Protein AF-A0A349FCH9-F1 (afdb_monomer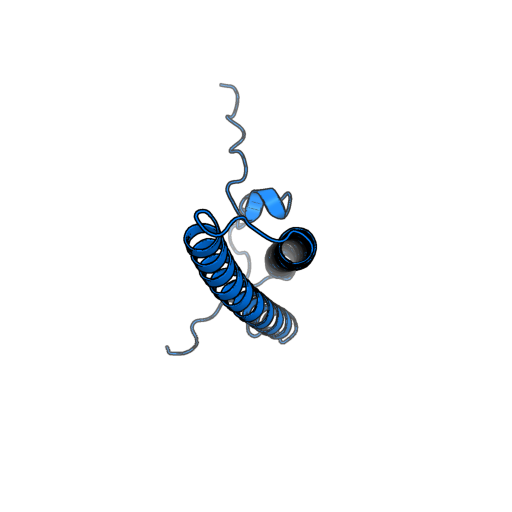)

Mean predicted aligned error: 6.16 Å

Structure (mmCIF, N/CA/C/O backbone):
data_AF-A0A349FCH9-F1
#
_entry.id   AF-A0A349FCH9-F1
#
loop_
_atom_site.group_PDB
_atom_site.id
_atom_site.type_symbol
_atom_site.label_atom_id
_atom_site.label_alt_id
_atom_site.label_comp_id
_atom_site.label_asym_id
_atom_site.label_entity_id
_atom_site.label_seq_id
_atom_site.pdbx_PDB_ins_code
_atom_site.Cartn_x
_atom_site.Cartn_y
_atom_site.Cartn_z
_atom_site.occupancy
_atom_site.B_iso_or_equiv
_atom_site.auth_seq_id
_atom_site.auth_comp_id
_atom_site.auth_asym_id
_atom_site.auth_atom_id
_atom_site.pdbx_PDB_model_num
ATOM 1 N N . MET A 1 1 ? 4.198 29.837 23.215 1.00 45.69 1 MET A N 1
ATOM 2 C CA . MET A 1 1 ? 4.882 28.700 22.565 1.00 45.69 1 MET A CA 1
ATOM 3 C C . MET A 1 1 ? 3.989 28.251 21.421 1.00 45.69 1 MET A C 1
ATOM 5 O O . MET A 1 1 ? 2.880 27.834 21.726 1.00 45.69 1 MET A O 1
ATOM 9 N N . PRO A 1 2 ? 4.353 28.429 20.141 1.00 51.38 2 PRO A N 1
ATOM 10 C CA . PRO A 1 2 ? 3.536 27.894 19.060 1.00 51.38 2 PRO A CA 1
ATOM 11 C C . PRO A 1 2 ? 3.734 26.375 19.013 1.00 51.38 2 PRO A C 1
ATOM 13 O O . PRO A 1 2 ? 4.863 25.890 18.945 1.00 51.38 2 PRO A O 1
ATOM 16 N N . GLU A 1 3 ? 2.637 25.630 19.113 1.00 51.25 3 GLU A N 1
ATOM 17 C CA . GLU A 1 3 ? 2.628 24.175 18.987 1.00 51.25 3 GLU A CA 1
ATOM 18 C C . GLU A 1 3 ? 3.126 23.789 17.591 1.00 51.25 3 GLU A C 1
ATOM 20 O O . GLU A 1 3 ? 2.534 24.138 16.567 1.00 51.25 3 GLU A O 1
ATOM 25 N N . SER A 1 4 ? 4.261 23.097 17.545 1.00 50.81 4 SER A N 1
ATOM 26 C CA . SER A 1 4 ? 4.820 22.569 16.307 1.00 50.81 4 SER A CA 1
ATOM 27 C C . SER A 1 4 ? 3.905 21.445 15.816 1.00 50.81 4 SER A C 1
ATOM 29 O O . SER A 1 4 ? 3.943 20.335 16.351 1.00 50.81 4 SER A O 1
ATOM 31 N N . LYS A 1 5 ? 3.034 21.737 14.840 1.00 53.88 5 LYS A N 1
ATOM 32 C CA . LYS A 1 5 ? 2.193 20.730 14.178 1.00 53.88 5 LYS A CA 1
ATOM 33 C C . LYS A 1 5 ? 3.100 19.642 13.602 1.00 53.88 5 LYS A C 1
ATOM 35 O O . LYS A 1 5 ? 3.827 19.881 12.635 1.00 53.88 5 LYS A O 1
ATOM 40 N N . LYS A 1 6 ? 3.089 18.456 14.215 1.00 58.34 6 LYS A N 1
ATOM 41 C CA . LYS A 1 6 ? 3.845 17.290 13.748 1.00 58.34 6 LYS A CA 1
ATOM 42 C C . LYS A 1 6 ? 3.314 16.908 12.365 1.00 58.34 6 LYS A C 1
ATOM 44 O O . LYS A 1 6 ? 2.203 16.405 12.253 1.00 58.34 6 LYS A O 1
ATOM 49 N N . LYS A 1 7 ? 4.088 17.171 11.306 1.00 59.53 7 LYS A N 1
ATOM 50 C CA . LYS A 1 7 ? 3.744 16.711 9.953 1.00 59.53 7 LYS A CA 1
ATOM 51 C C . LYS A 1 7 ? 3.599 15.189 9.966 1.00 59.53 7 LYS A C 1
ATOM 53 O O . LYS A 1 7 ? 4.480 14.496 10.472 1.00 59.53 7 LYS A O 1
ATOM 58 N N . ALA A 1 8 ? 2.505 14.685 9.401 1.00 64.62 8 ALA A N 1
ATOM 59 C CA . ALA A 1 8 ? 2.331 13.260 9.160 1.00 64.62 8 ALA A CA 1
ATOM 60 C C . ALA A 1 8 ? 3.486 12.741 8.279 1.00 64.62 8 ALA A C 1
ATOM 62 O O . ALA A 1 8 ? 3.869 13.397 7.309 1.00 64.62 8 ALA A O 1
ATOM 63 N N . LEU A 1 9 ? 4.072 11.597 8.642 1.00 75.94 9 LEU A N 1
ATOM 64 C CA . LEU A 1 9 ? 5.202 10.973 7.942 1.00 75.94 9 LEU A CA 1
ATOM 65 C C . LEU A 1 9 ? 4.730 9.711 7.205 1.00 75.94 9 LEU A C 1
ATOM 67 O O . LEU A 1 9 ? 3.914 8.952 7.731 1.00 75.94 9 LEU A O 1
ATOM 71 N N . GLY A 1 10 ? 5.269 9.469 6.007 1.00 87.56 10 GLY A N 1
ATOM 72 C CA . GLY A 1 10 ? 5.055 8.232 5.248 1.00 87.56 10 GLY A CA 1
ATOM 73 C C . GLY A 1 10 ? 3.577 7.925 4.982 1.00 87.56 10 GLY A C 1
ATOM 74 O O . GLY A 1 10 ? 2.849 8.763 4.456 1.00 87.56 10 GLY A O 1
ATOM 75 N N . ILE A 1 11 ? 3.132 6.727 5.376 1.00 90.94 11 ILE A N 1
ATOM 76 C CA . ILE A 1 11 ? 1.777 6.196 5.119 1.00 90.94 11 ILE A CA 1
ATOM 77 C C . ILE A 1 11 ? 0.678 7.097 5.712 1.00 90.94 11 ILE A C 1
ATOM 79 O O . ILE A 1 11 ? -0.391 7.250 5.126 1.00 90.94 11 ILE A O 1
ATOM 83 N N . LEU A 1 12 ? 0.947 7.766 6.837 1.00 92.00 12 LEU A N 1
ATOM 84 C CA . LEU A 1 12 ? -0.009 8.705 7.433 1.00 92.00 12 LEU A CA 1
ATOM 85 C C . LEU A 1 12 ? -0.213 9.947 6.556 1.00 92.00 12 LEU A C 1
ATOM 87 O O . LEU A 1 12 ? -1.330 10.449 6.445 1.00 92.00 12 LEU A O 1
ATOM 91 N N . ALA A 1 13 ? 0.852 10.418 5.898 1.00 92.94 13 ALA A N 1
ATOM 92 C CA . ALA A 1 13 ? 0.775 11.548 4.976 1.00 92.94 13 ALA A CA 1
ATOM 93 C C . ALA A 1 13 ? -0.046 11.191 3.733 1.00 92.94 13 ALA A C 1
ATOM 95 O O . ALA A 1 13 ? -0.897 11.973 3.321 1.00 92.94 13 ALA A O 1
ATOM 96 N N . ILE A 1 14 ? 0.164 9.985 3.196 1.00 91.75 14 ILE A N 1
ATOM 97 C CA . ILE A 1 14 ? -0.595 9.429 2.066 1.00 91.75 14 ILE A CA 1
ATOM 98 C C . ILE A 1 14 ? -2.092 9.394 2.388 1.00 91.75 14 ILE A C 1
ATOM 100 O O . ILE A 1 1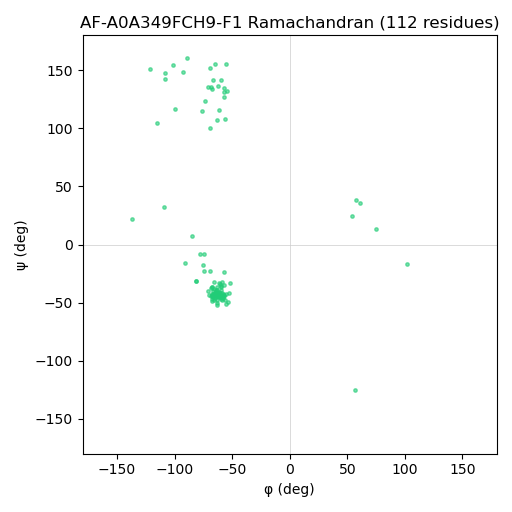4 ? -2.922 9.799 1.580 1.00 91.75 14 ILE A O 1
ATOM 104 N N . ALA A 1 15 ? -2.439 8.957 3.597 1.00 93.75 15 ALA A N 1
ATOM 105 C CA . ALA A 1 15 ? -3.821 8.890 4.056 1.00 93.75 15 ALA A CA 1
ATOM 106 C C . ALA A 1 15 ? -4.415 10.245 4.481 1.00 93.75 15 ALA A C 1
ATOM 108 O O . ALA A 1 15 ? -5.615 10.327 4.764 1.00 93.75 15 ALA A O 1
ATOM 109 N N . GLY A 1 16 ? -3.602 11.305 4.552 1.00 93.88 16 GLY A N 1
ATOM 110 C CA . GLY A 1 16 ? -4.027 12.611 5.049 1.00 93.88 16 GLY A CA 1
ATOM 111 C C . GLY A 1 16 ? -4.567 12.539 6.479 1.00 93.88 16 GLY A C 1
ATOM 112 O O . GLY A 1 16 ? -5.582 13.168 6.790 1.00 93.88 16 GLY A O 1
ATOM 113 N N . VAL A 1 17 ? -3.946 11.719 7.330 1.00 93.06 17 VAL A N 1
ATOM 114 C CA . VAL A 1 17 ? -4.326 11.561 8.739 1.00 93.06 17 VAL A CA 1
ATOM 115 C C . VAL A 1 17 ? -3.163 11.896 9.658 1.00 93.06 17 VAL A C 1
ATOM 117 O O . VAL A 1 17 ? -1.994 11.713 9.320 1.00 93.06 17 VAL A O 1
ATOM 120 N N . GLU A 1 18 ? -3.494 12.363 10.853 1.00 93.75 18 GLU A N 1
ATOM 121 C CA . GLU A 1 18 ? -2.529 12.511 11.936 1.00 93.75 18 GLU A CA 1
ATOM 122 C C . GLU A 1 18 ? -2.449 11.217 12.768 1.00 93.75 18 GLU A C 1
ATOM 124 O O . GLU A 1 18 ? -3.360 10.378 12.707 1.00 93.75 18 GLU A O 1
ATOM 129 N N . PRO A 1 19 ? -1.361 11.021 13.537 1.00 94.25 19 PRO A N 1
ATOM 130 C CA . PRO A 1 19 ? -1.267 9.920 14.491 1.00 94.25 19 PRO A CA 1
ATOM 131 C C . PRO A 1 19 ? -2.456 9.913 15.462 1.00 94.25 19 PRO A C 1
ATOM 133 O O . PRO A 1 19 ? -2.778 10.954 16.042 1.00 94.25 19 PRO A O 1
ATOM 136 N N . TYR A 1 20 ? -3.081 8.746 15.648 1.00 93.50 20 TYR A N 1
ATOM 137 C CA . TYR A 1 20 ? -4.216 8.590 16.559 1.00 93.50 20 TYR A CA 1
ATOM 138 C C . TYR A 1 20 ? -3.828 8.968 17.995 1.00 93.50 20 TYR A C 1
ATOM 140 O O . TYR A 1 20 ? -2.712 8.685 18.434 1.00 93.50 20 TYR A O 1
ATOM 148 N N . GLN A 1 21 ? -4.742 9.621 18.713 1.00 94.06 21 GLN A N 1
ATOM 149 C CA . GLN A 1 21 ? -4.573 9.992 20.119 1.00 94.06 21 GLN A CA 1
ATOM 150 C C . GLN A 1 21 ? -5.605 9.227 20.945 1.00 94.06 21 GLN A C 1
ATOM 152 O O . GLN A 1 21 ? -6.791 9.558 20.913 1.00 94.06 21 GLN A O 1
ATOM 157 N N . GLU A 1 22 ? -5.146 8.203 21.657 1.00 92.38 22 GLU A N 1
ATOM 158 C CA . GLU A 1 22 ? -5.993 7.373 22.514 1.00 92.38 22 GLU A CA 1
ATOM 159 C C . GLU A 1 22 ? -6.536 8.177 23.696 1.00 92.38 22 GLU A C 1
ATOM 161 O O . GLU A 1 22 ? -5.839 9.010 24.289 1.00 92.38 22 GLU A O 1
ATOM 166 N N . LYS A 1 23 ? -7.796 7.926 24.054 1.00 92.44 23 LYS A N 1
ATOM 167 C CA . LYS A 1 23 ? -8.417 8.553 25.225 1.00 92.44 23 LYS A CA 1
ATOM 168 C C . LYS A 1 23 ? -8.265 7.664 26.463 1.00 92.44 23 LYS A C 1
ATOM 170 O O . LYS A 1 23 ? -8.294 6.439 26.349 1.00 92.44 23 LYS A O 1
ATOM 175 N N . PRO A 1 24 ? -8.166 8.246 27.673 1.00 93.19 24 PRO A N 1
ATOM 176 C CA . PRO A 1 24 ? -8.180 7.459 28.901 1.00 93.19 24 PRO A CA 1
ATOM 177 C C . PRO A 1 24 ? -9.451 6.606 28.997 1.00 93.19 24 PRO A C 1
ATOM 179 O O . PRO A 1 24 ? -10.557 7.138 28.899 1.00 93.19 24 PRO A O 1
ATOM 182 N N . GLY A 1 25 ? -9.287 5.298 29.205 1.00 91.69 25 GLY A N 1
ATOM 183 C CA . GLY A 1 25 ? -10.402 4.351 29.305 1.00 91.69 25 GLY A CA 1
ATOM 184 C C . GLY A 1 25 ? -11.069 4.004 27.971 1.00 91.69 25 GLY A C 1
ATOM 185 O O . GLY A 1 25 ? -12.160 3.441 27.982 1.00 91.69 25 GLY A O 1
ATOM 186 N N . GLU A 1 26 ? -10.452 4.347 26.839 1.00 93.12 26 GLU A N 1
ATOM 187 C CA . GLU A 1 26 ? -10.917 3.902 25.530 1.00 93.12 26 GLU A CA 1
ATOM 188 C C . GLU A 1 26 ? -10.723 2.390 25.371 1.00 93.12 26 GLU A C 1
ATOM 190 O O . GLU A 1 26 ? -9.669 1.844 25.698 1.00 93.12 26 GLU A O 1
ATOM 195 N N . GLU A 1 27 ? -11.756 1.716 24.870 1.00 94.00 27 GLU A N 1
ATOM 196 C CA . GLU A 1 27 ? -11.680 0.298 24.544 1.00 94.00 27 GLU A CA 1
ATOM 197 C C . GLU A 1 27 ? -10.755 0.084 23.342 1.00 94.00 27 GLU A C 1
ATOM 199 O O . GLU A 1 27 ? -10.809 0.820 22.352 1.00 94.00 27 GLU A O 1
ATOM 204 N N . TYR A 1 28 ? -9.885 -0.921 23.439 1.00 94.00 28 TYR A N 1
ATOM 205 C CA . TYR A 1 28 ? -8.995 -1.277 22.343 1.00 94.00 28 TYR A CA 1
ATOM 206 C C . TYR A 1 28 ? -9.809 -1.721 21.126 1.00 94.00 28 TYR A C 1
ATOM 208 O O . TYR A 1 28 ? -10.759 -2.484 21.274 1.00 94.00 28 TYR A O 1
ATOM 216 N N . MET A 1 29 ? -9.426 -1.255 19.933 1.00 94.56 29 MET A N 1
ATOM 217 C CA . MET A 1 29 ? -10.160 -1.504 18.687 1.00 94.56 29 MET A CA 1
ATOM 218 C C . MET A 1 29 ? -11.594 -0.957 18.703 1.00 94.56 29 MET A C 1
ATOM 220 O O . MET A 1 29 ? -12.506 -1.518 18.098 1.00 94.56 29 MET A O 1
ATOM 224 N N . SER A 1 30 ? -11.781 0.199 19.355 1.00 93.81 30 SER A N 1
ATOM 225 C CA . SER A 1 30 ? -13.030 0.959 19.274 1.00 93.81 30 SER A CA 1
ATOM 226 C C . SER A 1 30 ? -13.392 1.273 17.810 1.00 93.81 30 SER A C 1
ATOM 228 O O . SER A 1 30 ? -12.499 1.409 16.967 1.00 93.81 30 SER A O 1
ATOM 230 N N . PRO A 1 31 ? -14.678 1.501 17.480 1.00 93.88 31 PRO A N 1
ATOM 231 C CA . PRO A 1 31 ? -15.087 1.863 16.120 1.00 93.88 31 PRO A CA 1
ATOM 232 C C . PRO A 1 31 ? -14.305 3.051 15.536 1.00 93.88 31 PRO A C 1
ATOM 234 O O . PRO A 1 31 ? -14.008 3.085 14.345 1.00 93.88 31 PRO A O 1
ATOM 237 N N . VAL A 1 32 ? -13.908 4.001 16.391 1.00 94.56 32 VAL A N 1
ATOM 238 C CA . VAL A 1 32 ? -13.129 5.183 15.999 1.00 94.56 32 VAL A CA 1
ATOM 239 C C . VAL A 1 32 ? -11.689 4.810 15.622 1.00 94.56 32 VAL A C 1
ATOM 241 O O . VAL A 1 32 ? -11.157 5.336 14.642 1.00 94.56 32 VAL A O 1
ATOM 244 N N . GLN A 1 33 ? -11.064 3.882 16.354 1.00 95.12 33 GLN A N 1
ATOM 245 C CA . GLN A 1 33 ? -9.741 3.345 16.016 1.00 95.12 33 GLN A CA 1
ATOM 246 C C . GLN A 1 33 ? -9.792 2.519 14.727 1.00 95.12 33 GLN A C 1
ATOM 248 O O . GLN A 1 33 ? -8.965 2.700 13.831 1.00 95.12 33 GLN A O 1
ATOM 253 N N . THR A 1 34 ? -10.802 1.662 14.595 1.00 95.62 34 THR A N 1
ATOM 254 C CA . THR A 1 34 ? -11.041 0.832 13.410 1.00 95.62 34 THR A CA 1
ATOM 255 C C . THR A 1 34 ? -11.196 1.686 12.150 1.00 95.62 34 THR A C 1
ATOM 257 O O . THR A 1 34 ? -10.545 1.421 11.136 1.00 95.62 34 THR A O 1
ATOM 260 N N . ASP A 1 35 ? -11.970 2.771 12.214 1.00 95.94 35 ASP A N 1
ATOM 261 C CA . ASP A 1 35 ? -12.118 3.721 11.105 1.00 95.94 35 ASP A CA 1
ATOM 262 C C . ASP A 1 35 ? -10.809 4.437 10.746 1.00 95.94 35 ASP A C 1
ATOM 264 O O . ASP A 1 35 ? -10.519 4.662 9.564 1.00 95.94 35 ASP A O 1
ATOM 268 N N . HIS A 1 36 ? -9.984 4.766 11.745 1.00 96.44 36 HIS A N 1
ATOM 269 C CA . HIS A 1 36 ? -8.672 5.375 11.522 1.00 96.44 36 HIS A CA 1
ATOM 270 C C . HIS A 1 36 ? -7.746 4.437 10.739 1.00 96.44 36 HIS A C 1
ATOM 272 O O . HIS A 1 36 ? -7.226 4.823 9.686 1.00 96.44 36 HIS A O 1
ATOM 278 N N . PHE A 1 37 ? -7.618 3.180 11.173 1.00 97.19 37 PHE A N 1
ATOM 279 C CA . PHE A 1 37 ? -6.833 2.172 10.456 1.00 97.19 37 PHE A CA 1
ATOM 280 C C . PHE A 1 37 ? -7.398 1.870 9.066 1.00 97.19 37 PHE A C 1
ATOM 282 O O . PHE A 1 37 ? -6.630 1.781 8.104 1.00 97.19 37 PHE A O 1
ATOM 289 N N . ARG A 1 38 ? -8.727 1.780 8.920 1.00 97.50 38 ARG A N 1
ATOM 290 C CA . ARG A 1 38 ? -9.392 1.579 7.624 1.00 97.50 38 ARG A CA 1
ATOM 291 C C . ARG A 1 38 ? -8.999 2.662 6.624 1.00 97.50 38 ARG A C 1
ATOM 293 O O . ARG A 1 38 ? -8.605 2.339 5.503 1.00 97.50 38 ARG A O 1
ATOM 300 N N . LYS A 1 39 ? -9.042 3.934 7.034 1.00 97.38 39 LYS A N 1
ATOM 301 C CA . LYS A 1 39 ? -8.657 5.067 6.181 1.00 97.38 39 LYS A CA 1
ATOM 302 C C . LYS A 1 39 ? -7.192 4.979 5.744 1.00 97.38 39 LYS A C 1
ATOM 304 O O . LYS A 1 39 ? -6.893 5.203 4.571 1.00 97.38 39 LYS A O 1
ATOM 309 N N . ILE A 1 40 ? -6.295 4.603 6.656 1.00 97.31 40 ILE A N 1
ATOM 310 C CA . ILE A 1 40 ? -4.867 4.421 6.356 1.00 97.31 40 ILE A CA 1
ATOM 311 C C . ILE A 1 40 ? -4.657 3.302 5.334 1.00 97.31 40 ILE A C 1
ATOM 313 O O . ILE A 1 40 ? -4.007 3.511 4.310 1.00 97.31 40 ILE A O 1
ATOM 317 N N . LEU A 1 41 ? -5.222 2.121 5.593 1.00 97.81 41 LEU A N 1
ATOM 318 C CA . LEU A 1 41 ? -5.049 0.941 4.747 1.00 97.81 41 LEU A CA 1
ATOM 319 C C . LEU A 1 41 ? -5.638 1.153 3.347 1.00 97.81 41 LEU A C 1
ATOM 321 O O . LEU A 1 41 ? -5.015 0.773 2.357 1.00 97.81 41 LEU A O 1
ATOM 325 N N . GLN A 1 42 ? -6.805 1.796 3.243 1.00 97.81 42 GLN A N 1
ATOM 326 C CA . GLN A 1 42 ? -7.420 2.116 1.954 1.00 97.81 42 GLN A CA 1
ATOM 327 C C . GLN A 1 42 ? -6.584 3.110 1.147 1.00 97.81 42 GLN A C 1
ATOM 329 O O . GLN A 1 42 ? -6.349 2.874 -0.039 1.00 97.81 42 GLN A O 1
ATOM 334 N N . ALA A 1 43 ? -6.111 4.191 1.773 1.00 97.56 43 ALA A N 1
ATOM 335 C CA . ALA A 1 43 ? -5.276 5.174 1.092 1.00 97.56 43 ALA A CA 1
ATOM 336 C C . ALA A 1 43 ? -3.958 4.556 0.613 1.00 97.56 43 ALA A C 1
ATOM 338 O O . ALA A 1 43 ? -3.576 4.732 -0.542 1.00 97.56 43 ALA A O 1
ATOM 339 N N . TRP A 1 44 ? -3.312 3.757 1.464 1.00 97.44 44 TRP A N 1
ATOM 340 C CA . TRP A 1 44 ? -2.072 3.077 1.108 1.00 97.44 44 TRP A CA 1
ATOM 341 C C . TRP A 1 44 ? -2.267 2.074 -0.033 1.00 97.44 44 TRP A C 1
ATOM 343 O O . TRP A 1 44 ? -1.491 2.061 -0.986 1.00 97.44 44 TRP A O 1
ATOM 353 N N . ARG A 1 45 ? -3.343 1.275 0.012 1.00 97.88 45 ARG A N 1
ATOM 354 C CA . ARG A 1 45 ? -3.706 0.358 -1.077 1.00 97.88 45 ARG A CA 1
ATOM 355 C C . ARG A 1 45 ? -3.905 1.106 -2.393 1.00 97.88 45 ARG A C 1
ATOM 357 O O . ARG A 1 45 ? -3.435 0.640 -3.424 1.00 97.88 45 ARG A O 1
ATOM 364 N N . ASN A 1 46 ? -4.630 2.222 -2.367 1.00 97.50 46 ASN A N 1
ATOM 365 C CA . ASN A 1 46 ? -4.932 2.986 -3.574 1.00 97.50 46 ASN A CA 1
ATOM 366 C C . ASN A 1 46 ? -3.660 3.594 -4.177 1.00 97.50 46 ASN A C 1
ATOM 368 O O . ASN A 1 46 ? -3.450 3.453 -5.375 1.00 97.50 46 ASN A O 1
ATOM 372 N N . GLN A 1 47 ? -2.770 4.152 -3.353 1.00 96.56 47 GLN A N 1
ATOM 373 C CA . GLN A 1 47 ? -1.481 4.647 -3.833 1.00 96.56 47 GLN A CA 1
ATOM 374 C C . GLN A 1 47 ? -0.640 3.536 -4.473 1.00 96.56 47 GLN A C 1
ATOM 376 O O . GLN A 1 47 ? -0.136 3.721 -5.574 1.00 96.56 47 GLN A O 1
ATOM 381 N N . LEU A 1 48 ? -0.524 2.368 -3.830 1.00 96.25 48 LEU A N 1
ATOM 382 C CA . LEU A 1 48 ? 0.225 1.243 -4.403 1.00 96.25 48 LEU A CA 1
ATOM 383 C C . LEU A 1 48 ? -0.370 0.775 -5.740 1.00 96.25 48 LEU A C 1
ATOM 385 O O . LEU A 1 48 ? 0.362 0.340 -6.621 1.00 96.25 48 LEU A O 1
ATOM 389 N N . ARG A 1 49 ? -1.697 0.845 -5.911 1.00 96.94 49 ARG A N 1
ATOM 390 C CA . ARG A 1 49 ? -2.344 0.533 -7.196 1.00 96.94 49 ARG A CA 1
ATOM 391 C C . ARG A 1 49 ? -1.976 1.548 -8.270 1.00 96.94 49 ARG A C 1
ATOM 393 O O . ARG A 1 49 ? -1.615 1.133 -9.365 1.00 96.94 49 ARG A O 1
ATOM 400 N N . GLU A 1 50 ? -2.017 2.837 -7.944 1.00 96.56 50 GLU A N 1
ATOM 401 C CA . GLU A 1 50 ? -1.595 3.892 -8.868 1.00 96.56 50 GLU A CA 1
ATOM 402 C C . GLU A 1 50 ? -0.116 3.755 -9.253 1.00 96.56 50 GLU A C 1
ATOM 404 O O . GLU A 1 50 ? 0.232 3.931 -10.416 1.00 96.56 50 GLU A O 1
ATOM 409 N N . GLU A 1 51 ? 0.759 3.426 -8.301 1.00 94.38 51 GLU A N 1
ATOM 410 C CA . GLU A 1 51 ? 2.187 3.198 -8.558 1.00 94.38 51 GLU A CA 1
ATOM 411 C C . GLU A 1 51 ? 2.398 2.005 -9.496 1.00 94.38 51 GLU A C 1
ATOM 413 O O . GLU A 1 51 ? 3.061 2.149 -10.522 1.00 94.38 51 GLU A O 1
ATOM 418 N N . VAL A 1 52 ? 1.738 0.872 -9.229 1.00 95.44 52 VAL A N 1
ATOM 419 C CA . VAL A 1 52 ? 1.784 -0.307 -10.108 1.00 95.44 52 VAL A CA 1
ATOM 420 C C . VAL A 1 52 ? 1.293 0.020 -11.523 1.00 95.44 52 VAL A C 1
ATOM 422 O O . VAL A 1 52 ? 1.901 -0.434 -12.493 1.00 95.44 52 VAL A O 1
ATOM 425 N N . GLU A 1 53 ? 0.208 0.786 -11.666 1.00 95.19 53 GLU A N 1
ATOM 426 C CA . GLU A 1 53 ? -0.315 1.212 -12.972 1.00 95.19 53 GLU A CA 1
ATOM 427 C C . GLU A 1 53 ? 0.679 2.113 -13.719 1.00 95.19 53 GLU A C 1
ATOM 429 O O . GLU A 1 53 ? 0.955 1.874 -14.897 1.00 95.19 53 GLU A O 1
ATOM 434 N N . ARG A 1 54 ? 1.287 3.089 -13.030 1.00 94.62 54 ARG A N 1
ATOM 435 C CA . ARG A 1 54 ? 2.319 3.964 -13.612 1.00 94.62 54 ARG A CA 1
ATOM 436 C C . ARG A 1 54 ? 3.534 3.173 -14.083 1.00 94.62 54 ARG A C 1
ATOM 438 O O . ARG A 1 54 ? 3.988 3.403 -15.199 1.00 94.62 54 ARG A O 1
ATOM 445 N N . THR A 1 55 ? 4.030 2.225 -13.286 1.00 92.12 55 THR A N 1
ATOM 446 C CA . THR A 1 55 ? 5.162 1.374 -13.685 1.00 92.12 55 THR A CA 1
ATOM 447 C C . THR A 1 55 ? 4.815 0.522 -14.903 1.00 92.12 55 THR A C 1
ATOM 449 O O . THR A 1 55 ? 5.635 0.376 -15.798 1.00 92.12 55 THR A O 1
ATOM 452 N N . VAL A 1 56 ? 3.592 -0.012 -15.001 1.00 93.31 56 VAL A N 1
ATOM 453 C CA . VAL A 1 56 ? 3.179 -0.768 -16.198 1.00 93.31 56 VAL A CA 1
ATOM 454 C C . VAL A 1 56 ? 3.213 0.106 -17.449 1.00 93.31 56 VAL A C 1
ATOM 456 O O . VAL A 1 56 ? 3.704 -0.356 -18.476 1.00 93.31 56 VAL A O 1
ATOM 459 N N . HIS A 1 57 ? 2.718 1.342 -17.374 1.00 93.50 57 HIS A N 1
ATOM 460 C CA . HIS A 1 57 ? 2.784 2.270 -18.504 1.00 93.50 57 HIS A CA 1
ATOM 461 C C . HIS A 1 57 ? 4.225 2.645 -18.855 1.00 93.50 57 HIS A C 1
ATOM 463 O O . HIS A 1 57 ? 4.583 2.579 -20.026 1.00 93.50 57 HIS A O 1
ATOM 469 N N . HIS A 1 58 ? 5.068 2.914 -17.855 1.00 90.81 58 HIS A N 1
ATOM 470 C CA . HIS A 1 58 ? 6.489 3.193 -18.069 1.00 90.81 58 HIS A CA 1
ATOM 471 C C . HIS A 1 58 ? 7.186 2.060 -18.836 1.00 90.81 58 HIS A C 1
ATOM 473 O O . HIS A 1 58 ? 7.758 2.283 -19.899 1.00 90.81 58 HIS A O 1
ATOM 479 N N . MET A 1 59 ? 7.014 0.820 -18.371 1.00 88.94 59 MET A N 1
ATOM 480 C CA . MET A 1 59 ? 7.569 -0.367 -19.024 1.00 88.94 59 MET A CA 1
ATOM 481 C C . MET A 1 59 ? 7.033 -0.573 -20.454 1.00 88.94 59 MET A C 1
ATOM 483 O O . MET A 1 59 ? 7.736 -1.114 -21.304 1.00 88.94 59 MET A O 1
ATOM 487 N N . GLN A 1 60 ? 5.776 -0.204 -20.733 1.00 90.31 60 GLN A N 1
ATOM 488 C CA . GLN A 1 60 ? 5.191 -0.302 -22.077 1.00 90.31 60 GLN A CA 1
ATOM 489 C C . GLN A 1 60 ? 5.807 0.717 -23.038 1.00 90.31 60 GLN A C 1
ATOM 491 O O . GLN A 1 60 ? 6.131 0.358 -24.172 1.00 90.31 60 GLN A O 1
ATOM 496 N N . ASP A 1 61 ? 5.984 1.954 -22.577 1.00 88.88 61 ASP A N 1
ATOM 497 C CA . ASP A 1 61 ? 6.582 3.033 -23.360 1.00 88.88 61 ASP A CA 1
ATOM 498 C C . ASP A 1 61 ? 8.062 2.749 -23.651 1.00 88.88 61 ASP A C 1
ATOM 500 O O . ASP A 1 61 ? 8.516 2.900 -24.786 1.00 88.88 61 ASP A O 1
ATOM 504 N N . GLU A 1 62 ? 8.815 2.263 -22.663 1.00 84.75 62 GLU A N 1
ATOM 505 C CA . GLU A 1 62 ? 10.214 1.874 -22.853 1.00 84.75 62 GLU A CA 1
ATOM 506 C C . GLU A 1 62 ? 10.364 0.672 -23.794 1.00 84.75 62 GLU A C 1
ATOM 508 O O . GLU A 1 62 ? 11.262 0.665 -24.632 1.00 84.75 62 GLU A O 1
ATOM 513 N N . ALA A 1 63 ? 9.460 -0.313 -23.726 1.00 82.62 63 ALA A N 1
ATOM 514 C CA . ALA A 1 63 ? 9.490 -1.482 -24.607 1.00 82.62 63 ALA A CA 1
ATOM 515 C C . ALA A 1 63 ? 9.148 -1.146 -26.070 1.00 82.62 63 ALA A C 1
ATOM 517 O O . ALA A 1 63 ? 9.511 -1.899 -26.977 1.00 82.62 63 ALA A O 1
ATOM 518 N N . ALA A 1 64 ? 8.444 -0.036 -26.315 1.00 83.06 64 ALA A N 1
ATOM 519 C CA . ALA A 1 64 ? 8.168 0.458 -27.662 1.00 83.06 64 ALA A CA 1
ATOM 520 C C . ALA A 1 64 ? 9.393 1.131 -28.312 1.00 83.06 64 ALA A C 1
ATOM 522 O O . ALA A 1 64 ? 9.430 1.280 -29.536 1.00 83.06 64 ALA A O 1
ATOM 523 N N . ASN A 1 65 ? 10.397 1.512 -27.515 1.00 81.50 65 ASN A N 1
ATOM 524 C CA . ASN A 1 65 ? 11.627 2.140 -27.980 1.00 81.50 65 ASN A CA 1
ATOM 525 C C . ASN A 1 65 ? 12.747 1.097 -28.065 1.00 81.50 65 ASN A C 1
ATOM 527 O O . ASN A 1 65 ? 13.164 0.528 -27.060 1.00 81.50 65 ASN A O 1
ATOM 531 N N . PHE A 1 66 ? 13.252 0.844 -29.273 1.00 78.88 66 PHE A N 1
ATOM 532 C CA . PHE A 1 66 ? 14.357 -0.095 -29.462 1.00 78.88 66 PHE A CA 1
ATOM 533 C C . PHE A 1 66 ? 15.677 0.563 -29.036 1.00 78.88 66 PHE A C 1
ATOM 535 O O . PHE A 1 66 ? 16.082 1.531 -29.683 1.00 78.88 66 PHE A O 1
ATOM 542 N N . PRO A 1 67 ? 16.351 0.065 -27.982 1.00 79.81 67 PRO A N 1
ATOM 543 C CA . PRO A 1 67 ? 17.624 0.619 -27.543 1.00 79.81 67 PRO A CA 1
ATOM 544 C C . PRO A 1 67 ? 18.723 0.321 -28.564 1.00 79.81 67 PRO A C 1
ATOM 546 O O . PRO A 1 67 ? 18.712 -0.712 -29.248 1.00 79.81 67 PRO A O 1
ATOM 549 N N . ASP A 1 68 ? 19.727 1.192 -28.607 1.00 87.94 68 ASP A N 1
ATOM 550 C CA . ASP A 1 68 ? 20.957 0.895 -29.326 1.00 87.94 68 ASP A CA 1
ATOM 551 C C . ASP A 1 68 ? 21.700 -0.286 -28.662 1.00 87.94 68 ASP A C 1
ATOM 553 O O . ASP A 1 68 ? 21.543 -0.549 -27.464 1.00 87.94 68 ASP A O 1
ATOM 557 N N . PRO A 1 69 ? 22.550 -1.031 -29.400 1.00 83.06 69 PRO A N 1
ATOM 558 C CA . PRO A 1 69 ? 23.191 -2.246 -28.886 1.00 83.06 69 PRO A CA 1
ATOM 559 C C . PRO A 1 69 ? 24.024 -2.066 -27.608 1.00 83.06 69 PRO A C 1
ATOM 561 O O . PRO A 1 69 ? 24.243 -3.046 -26.896 1.00 83.06 69 PRO A O 1
ATOM 564 N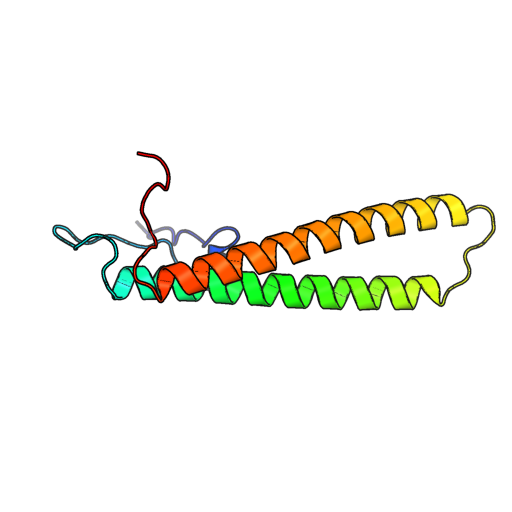 N . VAL A 1 70 ? 24.509 -0.849 -27.343 1.00 87.31 70 VAL A N 1
ATOM 565 C CA . VAL A 1 70 ? 25.316 -0.510 -26.159 1.00 87.31 70 VAL A CA 1
ATOM 566 C C . VAL A 1 70 ? 24.435 -0.260 -24.929 1.00 87.31 70 VAL A C 1
ATOM 568 O O . VAL A 1 70 ? 24.833 -0.624 -23.826 1.00 87.31 70 VAL A O 1
ATOM 571 N N . ASP A 1 71 ? 23.220 0.260 -25.121 1.00 88.31 71 ASP A N 1
ATOM 572 C CA . ASP A 1 71 ? 22.294 0.616 -24.035 1.00 88.31 71 ASP A CA 1
ATOM 573 C C . ASP A 1 71 ? 21.354 -0.533 -23.652 1.00 88.31 71 ASP A C 1
ATOM 575 O O . ASP A 1 71 ? 20.771 -0.537 -22.568 1.00 88.31 71 ASP A O 1
ATOM 579 N N . ARG A 1 72 ? 21.252 -1.557 -24.512 1.00 89.88 72 ARG A N 1
ATOM 580 C CA . ARG A 1 72 ? 20.394 -2.729 -24.289 1.00 89.88 72 ARG A CA 1
ATOM 581 C C . ARG A 1 72 ? 20.637 -3.401 -22.936 1.00 89.88 72 ARG A C 1
ATOM 583 O O . ARG A 1 72 ? 19.683 -3.785 -22.272 1.00 89.88 72 ARG A O 1
ATOM 590 N N . ALA A 1 73 ? 21.898 -3.546 -22.526 1.00 90.56 73 ALA A N 1
ATOM 591 C CA . ALA A 1 73 ? 22.224 -4.209 -21.263 1.00 90.56 73 ALA A CA 1
ATOM 592 C C . ALA A 1 73 ? 21.705 -3.425 -20.043 1.00 90.56 73 ALA A C 1
ATOM 594 O O . ALA A 1 73 ? 21.157 -4.030 -19.125 1.00 90.56 73 ALA A O 1
ATOM 595 N N . SER A 1 74 ? 21.841 -2.096 -20.059 1.00 91.00 74 SER A N 1
ATOM 596 C CA . SER A 1 74 ? 21.360 -1.218 -18.987 1.00 91.00 74 SER A CA 1
ATOM 597 C C . SER A 1 74 ? 19.834 -1.237 -18.904 1.00 91.00 74 SER A C 1
ATOM 599 O O . SER A 1 74 ? 19.279 -1.429 -17.826 1.00 91.00 74 SER A O 1
ATOM 601 N N . GLN A 1 75 ? 19.155 -1.141 -20.053 1.00 90.12 75 GLN A N 1
ATOM 602 C CA . GLN A 1 75 ? 17.694 -1.192 -20.106 1.00 90.12 75 GLN A CA 1
ATOM 603 C C . GLN A 1 75 ? 17.159 -2.535 -19.577 1.00 90.12 75 GLN A C 1
ATOM 605 O O . GLN A 1 75 ? 16.244 -2.567 -18.759 1.00 90.12 75 GLN A O 1
ATOM 610 N N . GLU A 1 76 ? 17.744 -3.665 -19.987 1.00 90.81 76 GLU A N 1
ATOM 611 C CA . GLU A 1 76 ? 17.328 -4.987 -19.493 1.00 90.81 76 GLU A CA 1
ATOM 612 C C . GLU A 1 76 ? 17.481 -5.127 -17.964 1.00 90.81 76 GLU A C 1
ATOM 614 O O . GLU A 1 76 ? 16.647 -5.763 -17.307 1.00 90.81 76 GLU A O 1
ATOM 619 N N . GLU A 1 77 ? 18.524 -4.527 -17.380 1.00 93.38 77 GLU A N 1
ATOM 620 C CA . GLU A 1 77 ? 18.717 -4.496 -15.928 1.00 93.38 77 GLU A CA 1
ATOM 621 C C . GLU A 1 77 ? 17.621 -3.679 -15.228 1.00 93.38 77 GLU A C 1
ATOM 623 O O . GLU A 1 77 ? 17.006 -4.172 -14.274 1.00 93.38 77 GLU A O 1
ATOM 628 N N . GLU A 1 78 ? 17.333 -2.476 -15.727 1.00 91.69 78 GLU A N 1
ATOM 629 C CA . GLU A 1 78 ? 16.288 -1.589 -15.204 1.00 91.69 78 GLU A CA 1
ATOM 630 C C . GLU A 1 78 ? 14.910 -2.265 -15.251 1.00 91.69 78 GLU A C 1
ATOM 632 O O . GLU A 1 78 ? 14.242 -2.382 -14.218 1.00 91.69 78 GLU A O 1
ATOM 637 N N . PHE A 1 79 ? 14.545 -2.866 -16.388 1.00 91.62 79 PHE A N 1
ATOM 638 C CA . PHE A 1 79 ? 13.307 -3.640 -16.536 1.00 91.62 79 PHE A CA 1
ATOM 639 C C . PHE A 1 79 ? 13.194 -4.786 -15.524 1.00 91.62 79 PHE A C 1
ATOM 641 O O . PHE A 1 79 ? 12.129 -5.030 -14.948 1.00 91.62 79 PHE A O 1
ATOM 648 N N . SER A 1 80 ? 14.285 -5.525 -15.303 1.00 93.81 80 SER A N 1
ATOM 649 C CA . SER A 1 80 ? 14.322 -6.628 -14.337 1.00 93.81 80 SER A CA 1
ATOM 650 C C . SER A 1 80 ? 14.101 -6.133 -12.903 1.00 93.81 80 SER A C 1
ATOM 652 O O . SER A 1 80 ? 13.395 -6.785 -12.120 1.00 93.81 80 SER A O 1
ATOM 654 N N . LEU A 1 81 ? 14.667 -4.977 -12.546 1.00 95.06 81 LEU A N 1
ATOM 655 C CA . LEU A 1 81 ? 14.465 -4.350 -11.241 1.00 95.06 81 LEU A CA 1
ATOM 656 C C . LEU A 1 81 ? 13.021 -3.869 -11.065 1.00 95.06 81 LEU A C 1
ATOM 658 O O . LEU A 1 81 ? 12.390 -4.214 -10.059 1.00 95.06 81 LEU A O 1
ATOM 662 N N . GLU A 1 82 ? 12.471 -3.152 -12.046 1.00 94.62 82 GLU A N 1
ATOM 663 C CA . GLU A 1 82 ? 11.089 -2.666 -12.010 1.00 94.62 82 GLU A CA 1
ATOM 664 C C . GLU A 1 82 ? 10.084 -3.817 -11.899 1.00 94.62 82 GLU A C 1
ATOM 666 O O . GLU A 1 82 ? 9.204 -3.805 -11.033 1.00 94.62 82 GLU A O 1
ATOM 671 N N . LEU A 1 83 ? 10.267 -4.878 -12.690 1.00 94.31 83 LEU A N 1
ATOM 672 C CA . LEU A 1 83 ? 9.411 -6.062 -12.656 1.00 94.31 83 LEU A CA 1
ATOM 673 C C . LEU A 1 83 ? 9.385 -6.716 -11.265 1.00 94.31 83 LEU A C 1
ATOM 675 O O . LEU A 1 83 ? 8.319 -7.082 -10.756 1.00 94.31 83 LEU A O 1
ATOM 679 N N . ARG A 1 84 ? 10.554 -6.841 -10.623 1.00 96.38 84 ARG A N 1
ATOM 680 C CA . ARG A 1 84 ? 10.679 -7.401 -9.268 1.00 96.38 84 ARG A CA 1
ATOM 681 C C . ARG A 1 84 ? 10.023 -6.511 -8.217 1.00 96.38 84 ARG A C 1
ATOM 683 O O . ARG A 1 84 ? 9.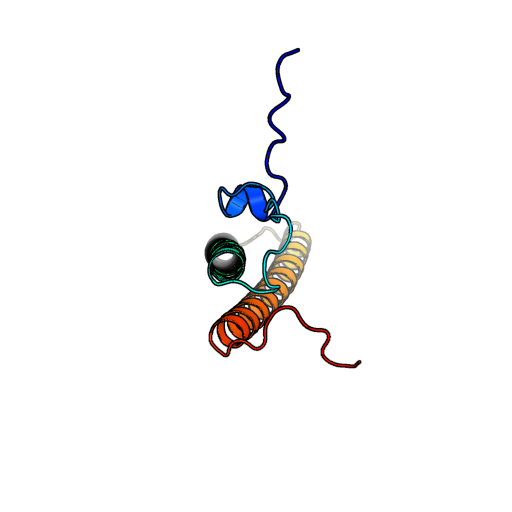413 -7.043 -7.286 1.00 96.38 84 ARG A O 1
ATOM 690 N N . ASN A 1 85 ? 10.157 -5.193 -8.335 1.00 95.31 85 ASN A N 1
ATOM 691 C CA . ASN A 1 85 ? 9.545 -4.239 -7.410 1.00 95.31 85 ASN A CA 1
ATOM 692 C C . ASN A 1 85 ? 8.020 -4.260 -7.531 1.00 95.31 85 ASN A C 1
ATOM 694 O O . ASN A 1 85 ? 7.332 -4.481 -6.533 1.00 95.31 85 ASN A O 1
ATOM 698 N N . ARG A 1 86 ? 7.499 -4.216 -8.758 1.00 96.25 86 ARG A N 1
ATOM 699 C CA . ARG A 1 86 ? 6.065 -4.330 -9.042 1.00 96.25 86 ARG A CA 1
ATOM 700 C C . ARG A 1 86 ? 5.455 -5.609 -8.465 1.00 96.25 86 ARG A C 1
ATOM 702 O O . ARG A 1 86 ? 4.369 -5.596 -7.887 1.00 96.25 86 ARG A O 1
ATOM 709 N N . ASP A 1 87 ? 6.142 -6.745 -8.583 1.00 96.44 87 ASP A N 1
ATOM 710 C CA . ASP A 1 87 ? 5.657 -8.005 -8.008 1.00 96.44 87 ASP A CA 1
ATOM 711 C C . ASP A 1 87 ? 5.614 -7.975 -6.471 1.00 96.44 87 ASP A C 1
ATOM 713 O O . ASP A 1 87 ? 4.728 -8.587 -5.861 1.00 96.44 87 ASP A O 1
ATOM 717 N N . ARG A 1 88 ? 6.532 -7.246 -5.823 1.00 97.75 88 ARG A N 1
ATOM 718 C CA . ARG A 1 88 ? 6.500 -7.017 -4.369 1.00 97.75 88 ARG A CA 1
ATOM 719 C C . ARG A 1 88 ? 5.324 -6.126 -3.980 1.00 97.75 88 ARG A C 1
ATOM 721 O O . ARG A 1 88 ? 4.609 -6.481 -3.044 1.00 97.75 88 ARG A O 1
ATOM 728 N N . GLU A 1 89 ? 5.075 -5.048 -4.714 1.00 97.06 89 GLU A N 1
ATOM 729 C CA . GLU A 1 89 ? 3.939 -4.144 -4.490 1.00 97.06 89 GLU A CA 1
ATOM 730 C C . GLU A 1 89 ? 2.604 -4.869 -4.662 1.00 97.06 89 GLU A C 1
ATOM 732 O O . GLU A 1 89 ? 1.747 -4.806 -3.783 1.00 97.06 89 GLU A O 1
ATOM 737 N N . ARG A 1 90 ? 2.450 -5.690 -5.709 1.00 97.12 90 ARG A N 1
ATOM 738 C CA . ARG A 1 90 ? 1.251 -6.529 -5.897 1.00 97.12 90 ARG A CA 1
ATOM 739 C C . ARG A 1 90 ? 1.025 -7.500 -4.739 1.00 97.12 90 ARG A C 1
ATOM 741 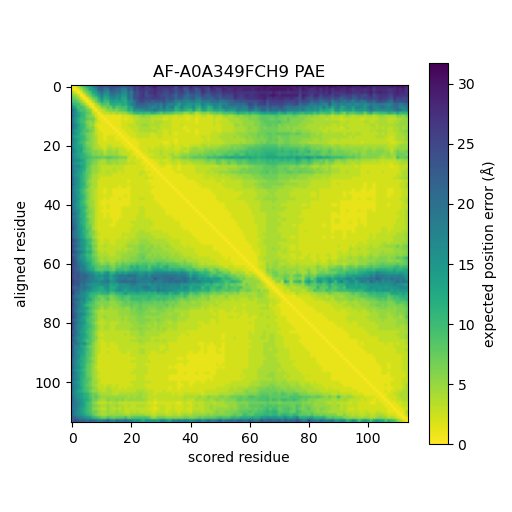O O . ARG A 1 90 ? -0.117 -7.732 -4.341 1.00 97.12 90 ARG A O 1
ATOM 748 N N . ARG A 1 91 ? 2.091 -8.090 -4.186 1.00 98.06 91 ARG A N 1
ATOM 749 C CA . ARG A 1 91 ? 1.989 -8.945 -2.987 1.00 98.06 91 ARG A CA 1
ATOM 750 C C . ARG A 1 91 ? 1.613 -8.134 -1.750 1.00 98.06 91 ARG A C 1
ATOM 752 O O . ARG A 1 91 ? 0.855 -8.633 -0.922 1.00 98.06 91 ARG A O 1
ATOM 759 N N . LEU A 1 92 ? 2.127 -6.915 -1.620 1.00 98.00 92 LEU A N 1
ATOM 760 C CA . LEU A 1 92 ? 1.798 -6.014 -0.522 1.00 98.00 92 LEU A CA 1
ATOM 761 C C . LEU A 1 92 ? 0.331 -5.567 -0.581 1.00 98.00 92 LEU A C 1
ATOM 763 O O . LEU A 1 92 ? -0.349 -5.655 0.436 1.00 98.00 92 LEU A O 1
ATOM 767 N N . ILE A 1 93 ? -0.187 -5.218 -1.763 1.00 98.00 93 ILE A N 1
ATOM 768 C CA . ILE A 1 93 ? -1.610 -4.909 -1.987 1.00 98.00 93 ILE A CA 1
ATOM 769 C C . ILE A 1 93 ? -2.493 -6.057 -1.484 1.00 98.00 93 ILE A C 1
ATOM 771 O O . ILE A 1 93 ? -3.384 -5.826 -0.673 1.00 98.00 93 ILE A O 1
ATOM 775 N N . LYS A 1 94 ? -2.190 -7.306 -1.867 1.00 98.31 94 LYS A N 1
ATOM 776 C CA . LYS A 1 94 ? -2.938 -8.486 -1.390 1.00 98.31 94 LYS A CA 1
ATOM 777 C C . LYS A 1 94 ? -2.898 -8.649 0.130 1.00 98.31 94 LYS A C 1
ATOM 779 O O . LYS A 1 94 ? -3.875 -9.086 0.732 1.00 98.31 94 LYS A O 1
ATOM 784 N N . LYS A 1 95 ? -1.765 -8.329 0.766 1.00 98.31 95 LYS A N 1
ATOM 785 C CA . LYS A 1 95 ? -1.660 -8.348 2.232 1.00 98.31 95 LYS A CA 1
ATOM 786 C C . LYS A 1 95 ? -2.534 -7.264 2.857 1.00 98.31 95 LYS A C 1
ATOM 788 O O . LYS A 1 95 ? -3.231 -7.565 3.813 1.00 98.31 95 LYS A O 1
ATOM 793 N N . ILE A 1 96 ? -2.534 -6.052 2.305 1.00 98.12 96 ILE A N 1
ATOM 794 C CA . ILE A 1 96 ? -3.384 -4.952 2.780 1.00 98.12 96 ILE A CA 1
ATOM 795 C C . ILE A 1 96 ? -4.866 -5.302 2.620 1.00 98.12 96 ILE A C 1
ATOM 797 O O . ILE A 1 96 ? -5.635 -5.072 3.543 1.00 98.12 96 ILE A O 1
ATOM 801 N N . GLU A 1 97 ? -5.265 -5.905 1.500 1.00 98.12 97 GLU A N 1
ATOM 802 C CA . GLU A 1 97 ? -6.633 -6.400 1.290 1.00 98.12 97 GLU A CA 1
ATOM 803 C C . GLU A 1 97 ? -7.018 -7.458 2.330 1.00 98.12 97 GLU A C 1
ATOM 805 O O . GLU A 1 97 ? -8.075 -7.353 2.943 1.00 98.12 97 GLU A O 1
ATOM 810 N N . LYS A 1 98 ? -6.133 -8.423 2.616 1.00 97.88 98 LYS A N 1
ATOM 811 C CA . LYS A 1 98 ? -6.357 -9.392 3.700 1.00 97.88 98 LYS A CA 1
ATOM 812 C C . LYS A 1 98 ? -6.521 -8.697 5.056 1.00 97.88 98 LYS A C 1
ATOM 814 O O . LYS A 1 98 ? -7.376 -9.090 5.840 1.00 97.88 98 LYS A O 1
ATOM 819 N N . THR A 1 99 ? -5.708 -7.683 5.341 1.00 97.62 99 THR A N 1
ATOM 820 C CA . THR A 1 99 ? -5.791 -6.915 6.589 1.00 97.62 99 THR A CA 1
ATOM 821 C C . THR A 1 99 ? -7.073 -6.084 6.677 1.00 97.62 99 THR A C 1
ATOM 823 O O . THR A 1 99 ? -7.641 -5.979 7.756 1.00 97.62 99 THR A O 1
ATOM 826 N N . LEU A 1 100 ? -7.553 -5.525 5.562 1.00 97.50 100 LEU A N 1
ATOM 827 C CA . LEU A 1 100 ? -8.845 -4.837 5.505 1.00 97.50 100 LEU A CA 1
ATOM 828 C C . LEU A 1 100 ? -9.994 -5.792 5.836 1.00 97.50 100 LEU A C 1
ATOM 830 O O . LEU A 1 100 ? -10.843 -5.425 6.635 1.00 97.50 100 LEU A O 1
ATOM 834 N N . ASN A 1 101 ? -9.965 -7.022 5.316 1.00 97.12 101 ASN A N 1
ATOM 835 C CA . ASN A 1 101 ? -10.970 -8.032 5.661 1.00 97.12 101 ASN A CA 1
ATOM 836 C C . ASN A 1 101 ? -10.932 -8.378 7.155 1.00 97.12 101 ASN A C 1
ATOM 838 O O . ASN A 1 101 ? -11.967 -8.381 7.800 1.00 97.12 101 ASN A O 1
ATOM 842 N N . LYS A 1 102 ? -9.743 -8.564 7.747 1.00 96.31 102 LYS A N 1
ATOM 843 C CA . LYS A 1 102 ? -9.624 -8.773 9.204 1.00 96.31 102 LYS A CA 1
ATOM 844 C C . LYS A 1 102 ? -10.234 -7.640 10.024 1.00 96.31 102 LYS A C 1
ATOM 846 O O . LYS A 1 102 ? -10.753 -7.866 11.105 1.00 96.31 102 LYS A O 1
ATOM 851 N N . LEU A 1 103 ? -10.120 -6.417 9.520 1.00 95.62 103 LEU A N 1
ATOM 852 C CA . LEU A 1 103 ? -10.671 -5.231 10.157 1.00 95.62 103 LEU A CA 1
ATOM 853 C C . LEU A 1 103 ? -12.201 -5.147 9.996 1.00 95.62 103 LEU A C 1
ATOM 855 O O . LEU A 1 103 ? -12.853 -4.484 10.792 1.00 95.62 103 LEU A O 1
ATOM 859 N N . GLU A 1 104 ? -12.774 -5.802 8.983 1.00 93.44 104 GLU A N 1
ATOM 860 C CA . GLU A 1 104 ? -14.223 -6.000 8.824 1.00 93.44 104 GLU A CA 1
ATOM 861 C C . GLU A 1 104 ? -14.752 -7.168 9.672 1.00 93.44 104 GLU A C 1
ATOM 863 O O . GLU A 1 104 ? -15.879 -7.098 10.149 1.00 93.44 104 GLU A O 1
ATOM 868 N N . ASP A 1 105 ? -13.929 -8.194 9.898 1.00 94.38 105 ASP A N 1
ATOM 869 C CA . ASP A 1 105 ? -14.242 -9.379 10.710 1.00 94.38 105 ASP A CA 1
ATOM 870 C C . ASP A 1 105 ? -13.994 -9.173 12.226 1.00 94.38 105 ASP A C 1
ATOM 872 O O . ASP A 1 105 ? -14.043 -10.135 12.991 1.00 94.38 105 ASP A O 1
ATOM 876 N N . ASP A 1 106 ? -13.684 -7.944 12.662 1.00 90.94 106 ASP A N 1
ATOM 877 C CA . ASP A 1 106 ? -13.294 -7.590 14.041 1.00 90.94 106 ASP A CA 1
ATOM 878 C C . ASP A 1 106 ? -12.096 -8.409 14.603 1.00 90.94 106 ASP A C 1
ATOM 880 O O . ASP A 1 106 ? -11.902 -8.514 15.814 1.00 90.94 106 ASP A O 1
ATOM 884 N N . ASP A 1 107 ? -11.232 -8.942 13.725 1.00 92.69 107 ASP A N 1
ATOM 885 C CA . ASP A 1 107 ? -10.026 -9.746 14.029 1.00 92.69 107 ASP A CA 1
ATOM 886 C C . ASP A 1 107 ? -8.717 -8.976 13.728 1.00 92.69 107 ASP A C 1
ATOM 888 O O . ASP A 1 107 ? -7.690 -9.514 13.295 1.00 92.69 107 ASP A O 1
ATOM 892 N N . PHE A 1 108 ? -8.742 -7.653 13.895 1.00 94.56 108 PHE A N 1
ATOM 893 C CA . PHE A 1 108 ? -7.580 -6.782 13.707 1.00 94.56 108 PHE A CA 1
ATOM 894 C C . PHE A 1 108 ? -7.061 -6.246 15.046 1.00 94.56 108 PHE A C 1
ATOM 896 O O . PHE A 1 108 ? -7.828 -6.005 15.967 1.00 94.56 108 PHE A O 1
ATOM 903 N N . GLY A 1 109 ? -5.744 -6.036 15.146 1.00 93.19 109 GLY A N 1
ATOM 904 C CA . GLY A 1 109 ? -5.091 -5.432 16.317 1.00 93.19 109 GLY A CA 1
ATOM 905 C C . GLY A 1 109 ? -4.388 -6.418 17.261 1.00 93.19 109 GLY A C 1
ATOM 906 O O . GLY A 1 109 ? -3.506 -6.028 18.020 1.00 93.19 109 GLY A O 1
ATOM 907 N N . PHE A 1 110 ? -4.676 -7.716 17.172 1.00 93.44 110 PHE A N 1
ATOM 908 C CA . PHE A 1 110 ? -4.090 -8.724 18.064 1.00 93.44 110 PHE A CA 1
ATOM 909 C C . PHE A 1 110 ? -2.948 -9.519 17.409 1.00 93.44 110 PHE A C 1
ATOM 911 O O . PHE A 1 110 ? -2.861 -9.644 16.186 1.00 93.44 110 PHE A O 1
ATOM 918 N N . CYS A 1 111 ? -2.041 -10.053 18.233 1.00 94.00 111 CYS A N 1
ATOM 919 C CA . CYS A 1 111 ? -0.966 -10.936 17.773 1.00 94.00 111 CYS A CA 1
ATOM 920 C C . CYS A 1 111 ? -1.535 -12.303 17.361 1.00 94.00 111 CYS A C 1
ATOM 922 O O . CYS A 1 111 ? -2.308 -12.893 18.107 1.00 94.00 111 CYS A O 1
ATOM 924 N N . GLU A 1 112 ? -1.100 -12.845 16.220 1.00 89.69 112 GLU A N 1
ATOM 925 C CA . GLU A 1 112 ? -1.592 -14.133 15.703 1.00 89.69 112 GLU A CA 1
ATOM 926 C C . GLU A 1 112 ? -1.053 -15.372 16.455 1.00 89.69 112 GLU A C 1
ATOM 928 O O . GLU A 1 112 ? -1.462 -16.487 16.147 1.00 89.69 112 GLU A O 1
ATOM 933 N N . SER A 1 113 ? -0.084 -15.235 17.369 1.00 89.38 113 SER A N 1
ATOM 934 C CA . SER A 1 113 ? 0.699 -16.379 17.891 1.00 89.38 113 SER A CA 1
ATOM 935 C C . SER A 1 113 ? 0.951 -16.377 19.401 1.00 89.38 113 SER A C 1
ATOM 937 O O . SER A 1 113 ? 1.943 -16.961 19.826 1.00 89.38 113 SER A O 1
ATOM 939 N N . CYS A 1 114 ? 0.145 -15.674 20.196 1.00 71.25 114 CYS A N 1
ATOM 940 C CA . CYS A 1 114 ? 0.375 -15.543 21.640 1.00 71.25 114 CYS A CA 1
ATOM 941 C C . CYS A 1 114 ? 0.510 -16.873 22.403 1.00 71.25 114 CYS A C 1
ATOM 943 O O . CYS A 1 114 ? -0.128 -17.879 22.017 1.00 71.25 114 CYS A O 1
#

Radius of gyration: 20.15 Å; Cα contacts (8 Å, |Δi|>4): 55; chains: 1; bounding box: 40×45×59 Å

Foldseek 3Di:
DPPDPPQDDDLCNLLVHDPDDDDVPDDPLPPVVLVVVLSSLVSLLVVLVVVLVVLVVVVVVVVVDDDDPVCVVVVVVVVVVSVVVSVVSVVVSVVSVVQSVCSVVVNPDDDPPD

Secondary structure (DSSP, 8-state):
---------THHHHTT-PPP-PPTTPPTT-HHHHHHHHHHHHHHHHHHHHHHHHHHHHHHHHHHS---TTTHHHHHHHHHHHHHHHHHHHHHHHHHHHHHHHHHTT--SS-TT-

Sequence (114 aa):
MPESKKKALGILAIAGVEPYQEKPGEEYMSPVQTDHFRKILQAWRNQLREEVERTVHHMQDEAANFPDPVDRASQEEEFSLELRNRDRERRLIKKIEKTLNKLEDDDFGFCESC

pLDDT: mean 90.34, std 11.06, range [45.69, 98.31]

Solvent-accessible surface area (backbone atoms only — not comparable to full-atom values): 6888 Å² total; per-residue (Å²): 131,84,80,79,78,78,74,50,62,70,64,36,42,71,38,73,40,72,84,84,79,86,56,92,90,60,64,86,78,34,73,70,53,48,51,51,52,49,48,36,51,53,34,49,44,50,51,53,50,53,50,48,52,50,51,53,51,51,55,52,58,53,70,72,51,83,64,56,87,83,49,40,64,59,51,54,51,51,53,54,50,51,54,55,50,45,55,50,49,56,54,47,44,55,49,48,52,53,51,51,50,27,55,73,70,75,68,53,93,72,79,96,77,125

Nearest PDB structures (foldseek):
  1tjl-assembly1_A  TM=9.444E-01  e=1.454E-11  Escherichia coli
  6lqo-assembly6_L  TM=7.648E-01  e=7.695E+00  human gammaherpesvirus 4

=== Feature glossary ===
Annotated list of the representations used here:

Nearest PDB structures. The Foldseek neighbor list gives the closest experimentally determined structures in the PDB, ranked by structural alignment. TM-score near 1 means near-identical fold; near 0.3 means only rough topology match. This is how one finds what a novel AlphaFold prediction most resembles in the solved-structure universe.

Foldseek 3Di. Foldseek's 3Di representation compresses backbone geometry into a per-residue letter drawn from a learned twenty-state alphabet. It captures the tertiary interaction pattern around each residue — which residues are packed against it in space, regardless of where they are in sequence.

Radius of gyration, Cα contacts, bounding box. Radius of gyration (Rg) is the root-mean-square distance of Cα atoms from their centroid — a single number for overall size and compactness. A globular domain of N residues has Rg ≈ 2.2·N^0.38 Å; an extended or disordered chain has a much larger Rg. The Cα contact count is the number of residue pairs whose Cα atoms are within 8 Å and are more than four positions apart in sequence — a standard proxy for tertiary packing density. The bounding box is the smallest axis-aligned box enclosing all Cα atoms.

InterPro / GO / CATH / organism. The annotation block draws on four external resources. InterPro: which protein families and domains the sequence belongs to. GO: standardized terms for what the protein does, what process it participates in, and where in the cell it acts. CATH: which structural fold it has in the CATH hierarchy. Organism: the species of origin.

mmCIF coordinates. The mmCIF block holds the 3D Cartesian coordinates of each backbone atom (N, Cα, C, O) in ångströms. mmCIF is the PDB's canonical archive format — a tagged-loop text representation of the atomic model.

pLDDT. pLDDT is the predicted lDDT-Cα score: AlphaFold's confidence that the local environment of each residue (all inter-atomic distances within 15 Å) is correctly placed. It is a per-residue number between 0 and 100, with higher meaning more reliable.

Backbone torsions (φ/ψ). φ (phi) and ψ (psi) are the two rotatable backbone dihedrals per residue: φ is the C(i-1)–N–Cα–C torsion, ψ is the N–Cα–C–N(i+1) torsion, both in degrees on (−180°, 180°]. α-helical residues cluster near (−60°, −45°); β-strand residues near (−120°, +130°). A Ramachandran plot is simply a scatter of (φ, ψ) for every residue.

B-factor. For experimental (PDB) structures, the B-factor (temperature factor) quantifies the positional spread of each atom in the crystal — a combination of thermal vibration and static disorder — in units of Å². High B-factors mark flexible loops or poorly resolved regions; low B-factors mark the rigid, well-ordered core.

Secondary structure (3-state, P-SEA). SS3 is a coarse helix/strand/coil call (letters a/b/c) made by the P-SEA algorithm from inter-Cα distances and dihedrals. It is less detailed than DSSP but needs only Cα positions.

Predicted aligned error. Predicted aligned error is AlphaFold's pairwise 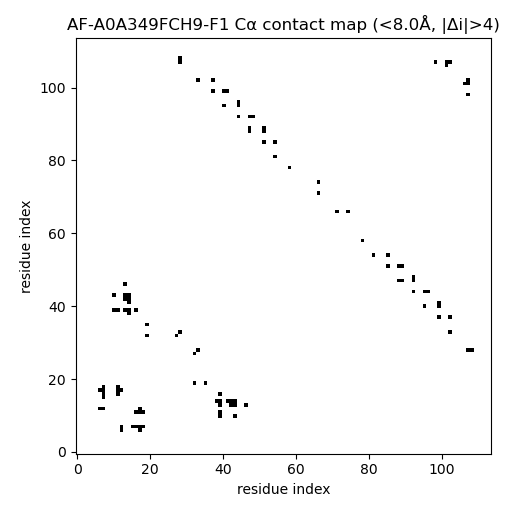confidence. Unlike pLDDT (per-residue), PAE is per-residue-pair and captures whether two parts of the structure are correctly placed relative to each other. Units are ångströms of expected positional error.

Solvent-accessible surface area. Solvent-accessible surface area (SASA) is the area in Å² traced out by the centre of a 1.4 Å probe sphere (a water molecule) rolled over the protein's van der Waals surface (Shrake–Rupley / Lee–Richa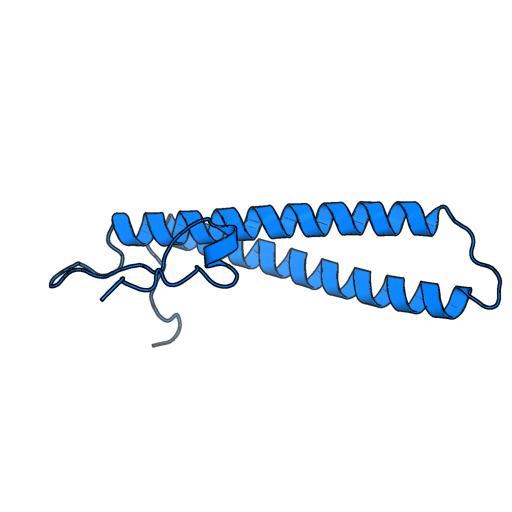rds construction). Buried residues have near-zero SASA; fully exposed residues can exceed 200 Å². The total SASA scales roughly with the number of surface residues.
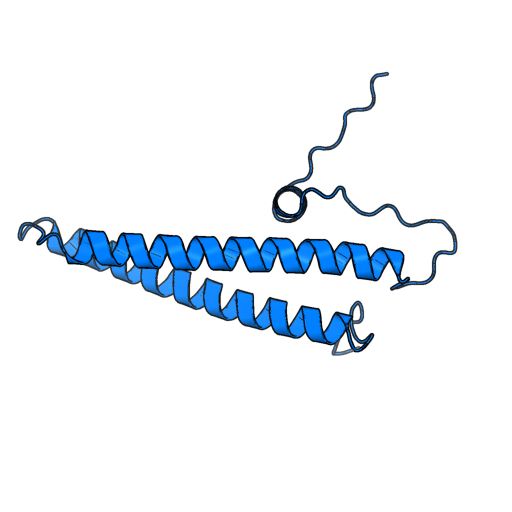
Secondary structure (8-state, DSSP). The SS8 string is DSSP's per-residue secondary-structure call. α-helix (H) means an i→i+4 H-bond ladder; β-strand (E) means the residue participates in a β-sheet; 3₁₀ (G) and π (I) are tighter and wider helices; T/S are turns/bends; '-' is loop.

Rendered structure images. Structure images are PyMOL renders from six orthogonal camera directions. Cartoon representation draws helices as coils and strands as arrows; sticks shows the backbone as bonds; surface shows the solvent-excluded envelope. Rainbow coloring maps sequence position to hue (blue→red, N→C); chain coloring assigns a distinct color per polypeptide.

Sequence. The amino-acid sequence is the protein's primary structure: the linear order of residues from the N-terminus to the C-terminus, written in one-letter code. Everything else here — the 3D coordinates, the secondary structure, the 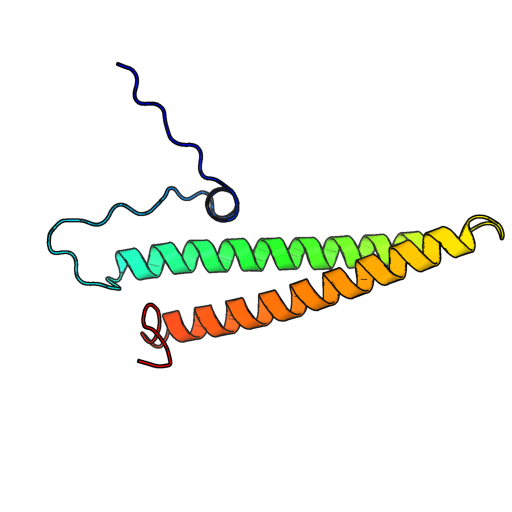domain annotations — is ultimately a consequence of this string.

Contact-map, Ramachandran, and PAE plots. Three diagnostic plots accompany the record. The Cα contact map visualizes the tertiary structure as a 2D adjacency matrix (8 Å cutoff, sequence-local contacts suppressed). The Ramachandran plot shows the distribution of backbone (φ, ψ) torsions, with points in the α and β basins reflecting secondary structure content. The PAE plot shows AlphaFold's inter-residue confidence as a color matrix.